Protein AF-A0A0G0WB38-F1 (afdb_monomer)

Secondary structure (DSSP, 8-state):
-----TT--TTT-SSEEEEES-HHHHHHHHHHHHHHS---GGGEEEEEEEETTS-HHHHHHHHHHHHT--GGGBPPPEEEPPPSS-PPTT---EEEEEE--HHHHHHHHHHHHHHHHHH-----

Mean predicted aligned error: 5.68 Å

Organism: NCBI:txid1618482

Structure (mmCIF, N/CA/C/O backbone):
data_AF-A0A0G0WB38-F1
#
_entry.id   AF-A0A0G0WB38-F1
#
loop_
_atom_site.group_PDB
_atom_site.id
_atom_site.type_symbol
_atom_site.label_atom_id
_atom_site.label_alt_id
_atom_site.label_comp_id
_atom_site.label_asym_id
_atom_site.label_entity_id
_atom_site.label_seq_id
_atom_site.pdbx_PDB_ins_code
_atom_site.Cartn_x
_atom_site.Cartn_y
_atom_site.Cartn_z
_atom_site.occupancy
_atom_site.B_iso_or_equiv
_atom_site.auth_seq_id
_atom_site.auth_comp_id
_atom_site.auth_asym_id
_atom_site.auth_atom_id
_atom_site.pdbx_PDB_model_num
ATOM 1 N N . MET A 1 1 ? 8.143 1.555 18.248 1.00 43.25 1 MET A N 1
ATOM 2 C CA . MET A 1 1 ? 8.705 2.582 17.343 1.00 43.25 1 MET A CA 1
ATOM 3 C C . MET A 1 1 ? 7.646 2.877 16.286 1.00 43.25 1 MET A C 1
ATOM 5 O O . MET A 1 1 ? 7.407 2.024 15.442 1.00 43.25 1 MET A O 1
ATOM 9 N N . LEU A 1 2 ? 6.906 3.982 16.414 1.00 55.12 2 LEU A N 1
ATOM 10 C CA . LEU A 1 2 ? 5.798 4.324 15.511 1.00 55.12 2 LEU A CA 1
ATOM 11 C C . LEU A 1 2 ? 6.328 5.168 14.349 1.00 55.12 2 LEU A C 1
ATOM 13 O O . LEU A 1 2 ? 6.765 6.295 14.557 1.00 55.12 2 LEU A O 1
ATOM 17 N N . TYR A 1 3 ? 6.273 4.636 13.129 1.00 51.44 3 TYR A N 1
ATOM 18 C CA . TYR A 1 3 ? 6.364 5.456 11.924 1.00 51.44 3 TYR A CA 1
ATOM 19 C C . TYR A 1 3 ? 4.972 6.052 11.687 1.00 51.44 3 TYR A C 1
ATOM 21 O O . TYR A 1 3 ? 4.091 5.391 11.132 1.00 51.44 3 TYR A O 1
ATOM 29 N N . GLY A 1 4 ? 4.741 7.261 12.210 1.00 58.97 4 GLY A N 1
ATOM 30 C CA . GLY A 1 4 ? 3.518 8.023 11.964 1.00 58.97 4 GLY A CA 1
ATOM 31 C C .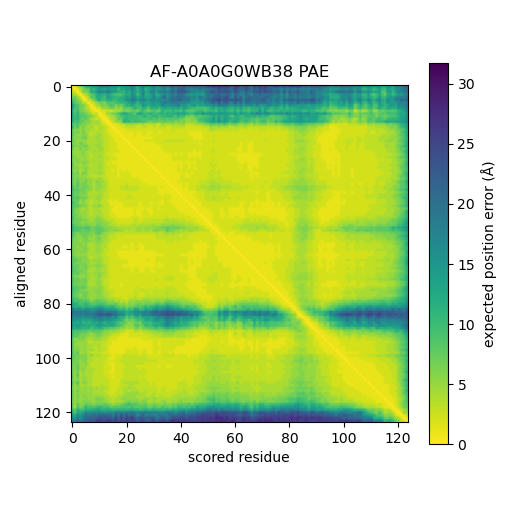 GLY A 1 4 ? 3.339 8.173 10.458 1.00 58.97 4 GLY A C 1
ATOM 32 O O . GLY A 1 4 ? 4.152 8.810 9.798 1.00 58.97 4 GLY A O 1
ATOM 33 N N . CYS A 1 5 ? 2.339 7.498 9.896 1.00 56.31 5 CYS A N 1
ATOM 34 C CA . CYS A 1 5 ? 2.125 7.409 8.456 1.00 56.31 5 CYS A CA 1
ATOM 35 C C . CYS A 1 5 ? 1.654 8.768 7.903 1.00 56.31 5 CYS A C 1
ATOM 37 O O . CYS A 1 5 ? 0.472 8.950 7.618 1.00 56.31 5 CYS A O 1
ATOM 39 N N . GLU A 1 6 ? 2.572 9.727 7.736 1.00 56.31 6 GLU A N 1
ATOM 40 C CA . GLU A 1 6 ? 2.324 11.107 7.273 1.00 56.31 6 GLU A CA 1
ATOM 41 C C . GLU A 1 6 ? 1.759 11.221 5.836 1.00 56.31 6 GLU A C 1
ATOM 43 O O . GLU A 1 6 ? 1.717 12.309 5.269 1.00 56.31 6 GLU A O 1
ATOM 48 N N . GLY A 1 7 ? 1.300 10.123 5.229 1.00 60.44 7 GLY A N 1
ATOM 49 C CA . GLY A 1 7 ? 0.788 10.083 3.858 1.00 60.44 7 GLY A CA 1
ATOM 50 C C . GLY A 1 7 ? -0.729 10.241 3.709 1.00 60.44 7 GLY A C 1
ATOM 51 O O . GLY A 1 7 ? -1.188 10.602 2.629 1.00 60.44 7 GLY A O 1
ATOM 52 N N . SER A 1 8 ? -1.522 9.984 4.754 1.00 65.75 8 SER A N 1
ATOM 53 C CA . SER A 1 8 ? -2.994 9.978 4.664 1.00 65.75 8 SER A CA 1
ATOM 54 C C . SER A 1 8 ? -3.630 10.592 5.905 1.00 65.75 8 SER A C 1
ATOM 56 O O . SER A 1 8 ? -3.912 9.906 6.889 1.00 65.75 8 SER A O 1
ATOM 58 N N . LYS A 1 9 ? -3.835 11.911 5.856 1.00 70.69 9 LYS A N 1
ATOM 59 C CA . LYS A 1 9 ? -4.439 12.691 6.940 1.00 70.69 9 LYS A CA 1
ATOM 60 C C . LYS A 1 9 ? -5.941 12.837 6.696 1.00 70.69 9 LYS A C 1
ATOM 62 O O . LYS A 1 9 ? -6.351 13.339 5.650 1.00 70.69 9 LYS A O 1
ATOM 67 N N . TYR A 1 10 ? -6.755 12.392 7.646 1.00 71.00 10 TYR A N 1
ATOM 68 C CA . TYR A 1 10 ? -8.185 12.704 7.684 1.00 71.00 10 TYR A CA 1
ATOM 69 C C . TYR A 1 10 ? -8.371 14.159 8.164 1.00 71.00 10 TYR A C 1
ATOM 71 O O . TYR A 1 10 ? -7.588 14.597 9.010 1.00 71.00 10 TYR A O 1
ATOM 79 N N . PRO A 1 11 ? -9.355 14.933 7.665 1.00 75.75 11 PRO A N 1
ATOM 80 C CA . PRO A 1 11 ? -10.346 14.606 6.630 1.00 75.75 11 PRO A CA 1
ATOM 81 C C . PRO A 1 11 ? -9.873 14.862 5.191 1.00 75.75 11 PRO A C 1
ATOM 83 O O . PRO A 1 11 ? -10.639 14.672 4.254 1.00 75.75 11 PRO A O 1
ATOM 86 N N . ALA A 1 12 ? -8.622 15.288 4.984 1.00 78.94 12 ALA A N 1
ATOM 87 C CA . ALA A 1 12 ? -8.093 15.602 3.651 1.00 78.94 12 ALA A CA 1
ATOM 88 C C . ALA A 1 12 ? -8.021 14.383 2.703 1.00 78.94 12 ALA A C 1
ATOM 90 O O . ALA A 1 12 ? -7.842 14.543 1.498 1.00 78.94 12 ALA A O 1
ATOM 91 N N . THR A 1 13 ? -8.149 13.167 3.237 1.00 79.62 13 THR A N 1
ATOM 92 C CA . THR A 1 13 ? -8.158 11.898 2.501 1.00 79.62 13 THR A CA 1
ATOM 93 C C . THR A 1 13 ? -9.254 10.983 3.052 1.00 79.62 13 THR A C 1
ATOM 95 O O . THR A 1 13 ? -9.598 11.080 4.227 1.00 79.62 13 THR A O 1
ATOM 98 N N . SER A 1 14 ? -9.796 10.102 2.206 1.00 79.81 14 SER A N 1
ATOM 99 C CA . SER A 1 14 ? -10.867 9.144 2.532 1.00 79.81 14 SER A CA 1
ATOM 100 C C . SER A 1 14 ? -10.366 7.692 2.607 1.00 79.81 14 SER A C 1
ATOM 102 O O . SER A 1 14 ? -11.032 6.757 2.160 1.00 79.81 14 SER A O 1
ATOM 104 N N . GLY A 1 15 ? -9.166 7.486 3.144 1.00 87.25 15 GLY A N 1
ATOM 105 C CA . GLY A 1 15 ? -8.531 6.176 3.204 1.00 87.25 15 GLY A CA 1
ATOM 106 C C . GLY A 1 15 ? -7.088 6.244 3.681 1.00 87.25 15 GLY A C 1
ATOM 107 O O . GLY A 1 15 ? -6.559 7.311 3.986 1.00 87.25 15 GLY A O 1
ATOM 108 N N . ILE A 1 16 ? -6.439 5.087 3.726 1.00 90.62 16 ILE A N 1
ATOM 109 C CA . ILE A 1 16 ? -5.048 4.960 4.169 1.00 90.62 16 ILE A CA 1
ATOM 110 C C . ILE A 1 16 ? -4.098 4.861 2.981 1.00 90.62 16 ILE A C 1
ATOM 112 O O . ILE A 1 16 ? -4.442 4.293 1.945 1.00 90.62 16 ILE A O 1
ATOM 116 N N . SER A 1 17 ? -2.896 5.410 3.141 1.00 90.81 17 SER A N 1
ATOM 117 C CA . SER A 1 17 ? -1.822 5.350 2.155 1.00 90.81 17 SER A CA 1
ATOM 118 C C . SER A 1 17 ? -0.488 5.086 2.843 1.00 90.81 17 SER A C 1
ATOM 120 O O . SER A 1 17 ? -0.092 5.819 3.750 1.00 90.81 17 SER A O 1
ATOM 122 N N . PHE A 1 18 ? 0.228 4.067 2.378 1.00 91.56 18 PHE A N 1
ATOM 123 C CA . PHE A 1 18 ? 1.546 3.706 2.885 1.00 91.56 18 PHE A CA 1
ATOM 124 C C . PHE A 1 18 ? 2.510 3.455 1.728 1.00 91.56 18 PHE A C 1
ATOM 126 O O . PHE A 1 18 ? 2.240 2.624 0.864 1.00 91.56 18 PHE A O 1
ATOM 133 N N . ALA A 1 19 ? 3.627 4.185 1.710 1.00 93.00 19 ALA A N 1
ATOM 134 C CA . ALA A 1 19 ? 4.620 4.128 0.644 1.00 93.00 19 ALA A CA 1
ATOM 135 C C . ALA A 1 19 ? 5.985 3.693 1.176 1.00 93.00 19 ALA A C 1
ATOM 137 O O . ALA A 1 19 ? 6.508 4.271 2.130 1.00 93.00 19 ALA A O 1
ATOM 138 N N . ASN A 1 20 ? 6.587 2.693 0.537 1.00 93.25 20 ASN A N 1
ATOM 139 C CA . ASN A 1 20 ? 7.933 2.240 0.853 1.00 93.25 20 ASN A CA 1
ATOM 140 C C . ASN A 1 20 ? 8.573 1.477 -0.314 1.00 93.25 20 ASN A C 1
ATOM 142 O O . ASN A 1 20 ? 7.906 1.003 -1.228 1.00 93.25 20 ASN A O 1
ATOM 146 N N . SER A 1 21 ? 9.897 1.383 -0.279 1.00 93.31 21 SER A N 1
ATOM 147 C CA . SER A 1 21 ? 10.693 0.614 -1.243 1.00 93.31 21 SER A CA 1
ATOM 148 C C . SER A 1 21 ? 11.103 -0.759 -0.717 1.00 93.31 21 SER A C 1
ATOM 150 O O . SER A 1 21 ? 11.570 -1.579 -1.499 1.00 93.31 21 SER A O 1
ATOM 152 N N . ASP A 1 22 ? 10.968 -0.998 0.588 1.00 93.06 22 ASP A N 1
ATOM 153 C CA . ASP A 1 22 ? 11.237 -2.285 1.216 1.00 93.06 22 ASP A CA 1
ATOM 154 C C . ASP A 1 22 ? 10.008 -3.207 1.085 1.00 93.06 22 ASP A C 1
ATOM 156 O O . ASP A 1 22 ? 8.956 -2.904 1.666 1.00 93.06 22 ASP A O 1
ATOM 160 N N . PRO A 1 23 ? 10.114 -4.331 0.347 1.00 95.06 23 PRO A N 1
ATOM 161 C CA . PRO A 1 23 ? 9.022 -5.285 0.193 1.00 95.06 23 PRO A CA 1
ATOM 162 C C . PRO A 1 23 ? 8.527 -5.864 1.518 1.00 95.06 23 PRO A C 1
ATOM 164 O O . PRO A 1 23 ? 7.319 -6.008 1.703 1.00 95.06 23 PRO A O 1
ATOM 167 N N . TYR A 1 24 ? 9.427 -6.140 2.467 1.00 94.81 24 TYR A N 1
ATOM 168 C CA . TYR A 1 24 ? 9.055 -6.726 3.754 1.00 94.81 24 TYR A CA 1
ATOM 169 C C . TYR A 1 24 ? 8.185 -5.774 4.563 1.00 94.81 24 TYR A C 1
ATOM 171 O O . TYR A 1 24 ? 7.216 -6.201 5.194 1.00 94.81 24 TYR A O 1
ATOM 179 N N . LEU A 1 25 ? 8.485 -4.476 4.511 1.00 93.25 25 LEU A N 1
ATOM 180 C CA . LEU A 1 25 ? 7.722 -3.480 5.249 1.00 93.25 25 LEU A CA 1
ATOM 181 C C . LEU A 1 25 ? 6.316 -3.286 4.660 1.00 93.25 25 LEU A C 1
ATOM 183 O O . LEU A 1 25 ? 5.347 -3.198 5.412 1.00 93.25 25 LEU A O 1
ATOM 187 N N . ILE A 1 26 ? 6.184 -3.287 3.329 1.00 95.44 26 ILE A N 1
ATOM 188 C CA . ILE A 1 26 ? 4.874 -3.219 2.662 1.00 95.44 26 ILE A CA 1
ATOM 189 C C . ILE A 1 26 ? 4.045 -4.476 2.955 1.00 95.44 26 ILE A C 1
ATOM 191 O O . ILE A 1 26 ? 2.883 -4.364 3.347 1.00 95.44 26 ILE A O 1
ATOM 195 N N . VAL A 1 27 ? 4.634 -5.669 2.812 1.00 97.00 27 VAL A N 1
ATOM 196 C CA . VAL A 1 27 ? 3.953 -6.943 3.103 1.00 97.00 27 VAL A CA 1
ATOM 197 C C . VAL A 1 27 ? 3.500 -6.992 4.560 1.00 97.00 27 VAL A C 1
ATOM 199 O O . VAL A 1 27 ? 2.364 -7.382 4.838 1.00 97.00 27 VAL A O 1
ATOM 202 N N . THR A 1 28 ? 4.352 -6.548 5.489 1.00 95.94 28 THR A N 1
ATOM 203 C CA . THR A 1 28 ? 4.013 -6.469 6.917 1.00 95.94 28 THR A CA 1
ATOM 204 C C . THR A 1 28 ? 2.829 -5.534 7.141 1.00 95.94 28 THR A C 1
ATOM 206 O O . THR A 1 28 ? 1.880 -5.915 7.822 1.00 95.94 28 THR A O 1
ATOM 209 N N . PHE A 1 29 ? 2.837 -4.349 6.524 1.00 93.62 29 PHE A N 1
ATOM 210 C CA . PHE A 1 29 ? 1.741 -3.388 6.629 1.00 93.62 29 PHE A CA 1
ATOM 211 C C . PHE A 1 29 ? 0.401 -3.975 6.155 1.00 93.62 29 PHE A C 1
ATOM 213 O O . PHE A 1 29 ? -0.568 -3.965 6.914 1.00 93.62 29 PHE A O 1
ATOM 220 N N . ILE A 1 30 ? 0.344 -4.556 4.950 1.00 95.56 30 ILE A N 1
ATOM 221 C CA . ILE A 1 30 ? -0.898 -5.158 4.429 1.00 95.56 30 ILE A CA 1
ATOM 222 C C . ILE A 1 30 ? -1.337 -6.350 5.285 1.00 95.56 30 ILE A C 1
ATOM 224 O O . ILE A 1 30 ? -2.521 -6.496 5.584 1.00 95.56 30 ILE A O 1
ATOM 228 N N . SER A 1 31 ? -0.397 -7.193 5.713 1.00 96.44 31 SER A N 1
ATOM 229 C CA . SER A 1 31 ? -0.706 -8.361 6.545 1.00 96.44 31 SER A CA 1
ATOM 230 C C . SER A 1 31 ? -1.310 -7.960 7.888 1.00 96.44 31 SER A C 1
ATOM 232 O O . SER A 1 31 ? -2.238 -8.611 8.360 1.00 96.44 31 SER A O 1
ATOM 234 N N . LEU A 1 32 ? -0.811 -6.885 8.504 1.00 94.75 32 LEU A N 1
ATOM 235 C CA . LEU A 1 32 ? -1.385 -6.343 9.733 1.00 94.75 32 LEU A CA 1
ATOM 236 C C . LEU A 1 32 ? -2.774 -5.751 9.490 1.00 94.75 32 LEU A C 1
ATOM 238 O O . LEU A 1 32 ? -3.666 -5.991 10.296 1.00 94.75 32 LEU A O 1
ATOM 242 N N . LEU A 1 33 ? -2.995 -5.046 8.377 1.00 94.25 33 LEU A N 1
ATOM 243 C CA . LEU A 1 33 ? -4.330 -4.549 8.029 1.00 94.25 33 LEU A CA 1
ATOM 244 C C . LEU A 1 33 ? -5.341 -5.691 7.872 1.00 94.25 33 LEU A C 1
ATOM 246 O O . LEU A 1 33 ? -6.394 -5.643 8.500 1.00 94.25 33 LEU A O 1
ATOM 250 N N . ARG A 1 34 ? -4.997 -6.731 7.100 1.00 96.38 34 ARG A N 1
ATOM 251 C CA . ARG A 1 34 ? -5.844 -7.920 6.880 1.00 96.38 34 ARG A CA 1
ATOM 252 C C . ARG A 1 34 ? -6.141 -8.694 8.166 1.00 96.38 34 ARG A C 1
ATOM 254 O O . ARG A 1 34 ? -7.168 -9.348 8.261 1.00 96.38 34 ARG A O 1
ATOM 261 N N . LYS A 1 35 ? -5.233 -8.658 9.147 1.00 97.19 35 LYS A N 1
ATOM 262 C CA . LYS A 1 35 ? -5.428 -9.300 10.459 1.00 97.19 35 LYS A CA 1
ATOM 263 C C . LYS A 1 35 ? -6.271 -8.461 11.417 1.00 97.19 35 LYS A C 1
ATOM 265 O O . LYS A 1 35 ? -6.931 -9.026 12.281 1.00 97.19 35 LYS A O 1
ATOM 270 N N . SER A 1 36 ? -6.205 -7.138 11.299 1.00 95.38 36 SER A N 1
ATOM 271 C CA . SER A 1 36 ? -6.866 -6.211 12.223 1.00 95.38 36 SER A CA 1
ATOM 272 C C . SER A 1 36 ? -8.290 -5.849 11.807 1.00 95.38 36 SER A C 1
ATOM 274 O O . SER A 1 36 ? -9.070 -5.413 12.650 1.00 95.38 36 SER A O 1
ATOM 276 N N . PHE A 1 37 ? -8.630 -5.993 10.526 1.00 94.88 37 PHE A N 1
ATOM 277 C CA . PHE A 1 37 ? -9.909 -5.559 9.973 1.00 94.88 37 PHE A CA 1
ATOM 278 C C . PHE A 1 37 ? -10.436 -6.557 8.944 1.00 94.88 37 PHE A C 1
ATOM 280 O O . PHE A 1 37 ? -9.658 -7.192 8.236 1.00 94.88 37 PHE A O 1
ATOM 287 N N . ASP A 1 38 ? -11.761 -6.632 8.820 1.00 95.75 38 ASP A N 1
ATOM 288 C CA . ASP A 1 38 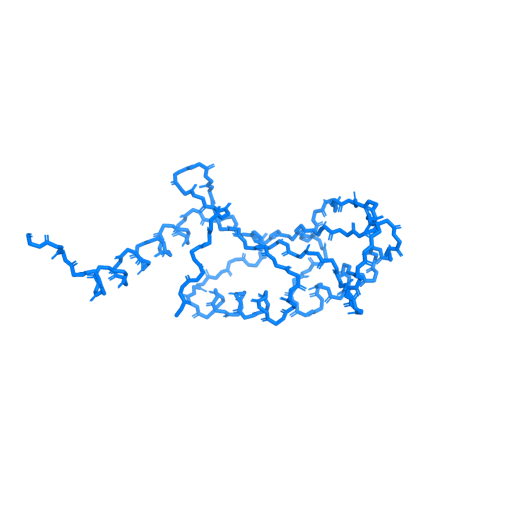? -12.407 -7.282 7.682 1.00 95.75 38 ASP A CA 1
ATOM 289 C C . ASP A 1 38 ? -12.335 -6.342 6.470 1.00 95.75 38 ASP A C 1
ATOM 291 O O . ASP A 1 38 ? -12.908 -5.245 6.478 1.00 95.75 38 ASP A O 1
ATOM 295 N N . LEU A 1 39 ? -11.539 -6.723 5.470 1.00 96.00 39 LEU A N 1
ATOM 296 C CA . LEU A 1 39 ? -11.209 -5.873 4.330 1.00 96.00 39 LEU A CA 1
ATOM 297 C C . LEU A 1 39 ? -11.866 -6.379 3.052 1.00 96.00 39 LEU A C 1
ATOM 299 O O . LEU A 1 39 ? -11.829 -7.560 2.720 1.00 96.00 39 LEU A O 1
ATOM 303 N N . ASP A 1 40 ? -12.365 -5.434 2.267 1.00 96.25 40 ASP A N 1
ATOM 304 C CA . ASP A 1 40 ? -12.751 -5.671 0.888 1.00 96.25 40 ASP A CA 1
ATOM 305 C C . ASP A 1 40 ? -11.513 -5.495 -0.001 1.00 96.25 40 ASP A C 1
ATOM 307 O O . ASP A 1 40 ? -11.089 -4.373 -0.289 1.00 96.25 40 ASP A O 1
ATOM 311 N N . GLU A 1 41 ? -10.934 -6.608 -0.457 1.00 95.38 41 GLU A N 1
ATOM 312 C CA . GLU A 1 41 ? -9.739 -6.623 -1.315 1.00 95.38 41 GLU A CA 1
ATOM 313 C C . GLU A 1 41 ? -9.918 -5.810 -2.615 1.00 95.38 41 GLU A C 1
ATOM 315 O O . GLU A 1 41 ? -8.942 -5.411 -3.257 1.00 95.38 41 GLU A O 1
ATOM 320 N N . SER A 1 42 ? -11.162 -5.515 -3.012 1.00 96.00 42 SER A N 1
ATOM 321 C CA . SER A 1 42 ? -11.451 -4.663 -4.163 1.00 96.00 42 SER A CA 1
ATOM 322 C C . SER A 1 42 ? -11.083 -3.188 -3.950 1.00 96.00 42 SER A C 1
ATOM 324 O O . SER A 1 42 ? -10.893 -2.464 -4.930 1.00 96.00 42 SER A O 1
ATOM 326 N N . LYS A 1 43 ? -10.929 -2.747 -2.698 1.00 96.06 43 LYS A N 1
ATOM 327 C CA . LYS A 1 43 ? -10.605 -1.359 -2.330 1.00 96.06 43 LYS A CA 1
ATOM 328 C C . LYS A 1 43 ? -9.111 -1.062 -2.270 1.00 96.06 43 LYS A C 1
ATOM 330 O O . LYS A 1 43 ? -8.730 0.087 -2.028 1.00 96.06 43 LYS A O 1
ATOM 335 N N . PHE A 1 44 ? -8.263 -2.068 -2.477 1.00 97.12 44 PHE A N 1
ATOM 336 C CA . PHE A 1 44 ? -6.833 -1.837 -2.619 1.00 97.12 44 PHE A CA 1
ATOM 337 C C . PHE A 1 44 ? -6.513 -1.184 -3.961 1.00 97.12 44 PHE A C 1
ATOM 339 O O . PHE A 1 44 ? -6.995 -1.612 -5.008 1.00 97.12 44 PHE A O 1
ATOM 346 N N . TYR A 1 45 ? -5.618 -0.202 -3.927 1.00 96.69 45 TYR A N 1
ATOM 347 C CA . TYR A 1 45 ? -4.980 0.369 -5.106 1.00 96.69 45 TYR A CA 1
ATOM 348 C C . TYR A 1 45 ? -3.480 0.433 -4.893 1.00 96.69 45 TYR A C 1
ATOM 350 O O . TYR A 1 45 ? -3.009 0.885 -3.848 1.00 96.69 45 TYR A O 1
ATOM 358 N N . ILE A 1 46 ? -2.730 0.013 -5.906 1.00 98.00 46 ILE A N 1
ATOM 359 C CA . ILE A 1 46 ? -1.272 0.012 -5.866 1.00 98.00 46 ILE A CA 1
ATOM 360 C C . ILE A 1 46 ? -0.744 1.029 -6.863 1.00 98.00 46 ILE A C 1
ATOM 362 O O . ILE A 1 46 ? -1.050 0.980 -8.055 1.00 98.00 46 ILE A O 1
ATOM 366 N N . HIS A 1 47 ? 0.072 1.954 -6.375 1.00 97.50 47 HIS A N 1
ATOM 367 C CA . HIS A 1 47 ? 0.827 2.878 -7.209 1.00 97.50 47 HIS A CA 1
ATOM 368 C C . HIS A 1 47 ? 2.311 2.556 -7.105 1.00 97.50 47 HIS A C 1
ATOM 370 O O . HIS A 1 47 ? 2.853 2.422 -6.009 1.00 97.50 47 HIS A O 1
ATOM 376 N N . LEU A 1 48 ? 2.964 2.431 -8.258 1.00 97.75 48 LEU A N 1
ATOM 377 C CA . LEU A 1 48 ? 4.390 2.151 -8.339 1.00 97.75 48 LEU A CA 1
ATOM 378 C C . LEU A 1 48 ? 5.135 3.378 -8.854 1.00 97.75 48 LEU A C 1
ATOM 380 O O . LEU A 1 48 ? 4.793 3.943 -9.896 1.00 97.75 48 LEU A O 1
ATOM 384 N N . GLN A 1 49 ? 6.192 3.760 -8.146 1.00 96.06 49 GLN A N 1
ATOM 385 C CA . GLN A 1 49 ? 7.203 4.678 -8.655 1.00 96.06 49 GLN A CA 1
ATOM 386 C C . GLN A 1 4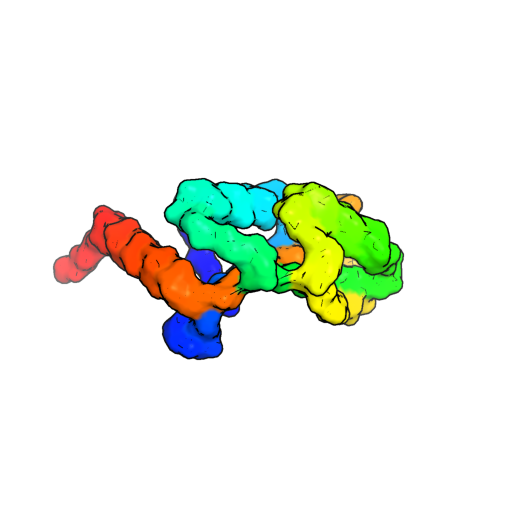9 ? 8.404 3.852 -9.114 1.00 96.06 49 GLN A C 1
ATOM 388 O O . GLN A 1 49 ? 9.059 3.201 -8.299 1.00 96.06 49 GLN A O 1
ATOM 393 N N . VAL A 1 50 ? 8.686 3.867 -10.414 1.00 94.94 50 VAL A N 1
ATOM 394 C CA . VAL A 1 50 ? 9.723 3.035 -11.042 1.00 94.94 50 VAL A CA 1
ATOM 395 C C . VAL A 1 50 ? 10.735 3.889 -11.790 1.00 94.94 50 VAL A C 1
ATOM 397 O O . VAL A 1 50 ? 10.468 5.041 -12.138 1.00 94.94 50 VAL A O 1
ATOM 400 N N . HIS A 1 51 ? 11.915 3.333 -12.039 1.00 92.00 51 HIS A N 1
ATOM 401 C CA . HIS A 1 51 ? 12.907 3.976 -12.888 1.00 92.00 51 HIS A CA 1
ATOM 402 C C . HIS A 1 51 ? 12.648 3.686 -14.367 1.00 92.00 51 HIS A C 1
ATOM 404 O O . HIS A 1 51 ? 12.138 2.626 -14.710 1.00 92.00 51 HIS A O 1
ATOM 410 N N . SER A 1 52 ? 13.044 4.604 -15.250 1.00 91.06 52 SER A N 1
ATOM 411 C CA . SER A 1 52 ? 12.920 4.437 -16.707 1.00 91.06 52 SER A CA 1
ATOM 412 C C . SER A 1 52 ? 13.722 3.259 -17.266 1.00 91.06 52 SER A C 1
ATOM 414 O O . SER A 1 52 ? 13.459 2.824 -18.377 1.00 91.06 52 SER A O 1
ATOM 416 N N . THR A 1 53 ? 14.704 2.762 -16.513 1.00 89.62 53 THR A N 1
ATOM 417 C CA . THR A 1 53 ? 15.533 1.601 -16.864 1.00 89.62 53 THR A CA 1
ATOM 418 C C . THR A 1 53 ? 14.944 0.272 -16.394 1.00 89.62 53 THR A C 1
ATOM 420 O O . THR A 1 53 ? 15.540 -0.766 -16.653 1.00 89.62 53 THR A O 1
ATOM 423 N N . HIS A 1 54 ? 13.843 0.285 -15.640 1.00 89.94 54 HIS A N 1
ATOM 424 C CA . HIS A 1 54 ? 13.213 -0.935 -15.147 1.00 89.94 54 HIS A CA 1
ATOM 425 C C . HIS A 1 54 ? 12.211 -1.494 -16.155 1.00 89.94 54 HIS A C 1
ATOM 427 O O . HIS A 1 54 ? 11.502 -0.734 -16.816 1.00 89.94 54 HIS A O 1
ATOM 433 N N . ASP A 1 55 ? 12.074 -2.819 -16.175 1.00 93.00 55 ASP A N 1
ATOM 434 C CA . ASP A 1 55 ? 10.901 -3.456 -16.756 1.00 93.00 55 ASP A CA 1
ATOM 435 C C . ASP A 1 55 ? 9.709 -3.266 -15.805 1.00 93.00 55 ASP A C 1
ATOM 437 O O . ASP A 1 55 ? 9.642 -3.817 -14.703 1.00 93.00 55 ASP A O 1
ATOM 441 N N . TYR A 1 56 ? 8.761 -2.425 -16.219 1.00 93.69 56 TYR A N 1
ATOM 442 C CA . TYR A 1 56 ? 7.557 -2.168 -15.435 1.00 93.69 56 TYR A CA 1
ATOM 443 C C . TYR A 1 56 ? 6.691 -3.423 -15.265 1.00 93.69 56 TY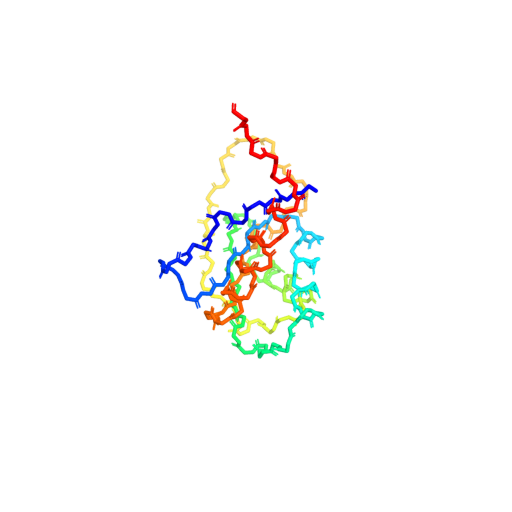R A C 1
ATOM 445 O O . TYR A 1 56 ? 6.081 -3.580 -14.207 1.00 93.69 56 TYR A O 1
ATOM 453 N N . LEU A 1 57 ? 6.624 -4.304 -16.268 1.00 95.31 57 LEU A N 1
ATOM 454 C CA . LEU A 1 57 ? 5.812 -5.519 -16.197 1.00 95.31 57 LEU A CA 1
ATOM 455 C C . LEU A 1 57 ? 6.394 -6.490 -15.170 1.00 95.31 57 LEU A C 1
ATOM 457 O O . LEU A 1 57 ? 5.644 -7.035 -14.361 1.00 95.31 57 LEU A O 1
ATOM 461 N N . GLU A 1 58 ? 7.719 -6.635 -15.142 1.00 96.06 58 GLU A N 1
ATOM 462 C CA . GLU A 1 58 ? 8.413 -7.442 -14.134 1.00 96.06 58 GLU A CA 1
ATOM 463 C C . GLU A 1 58 ? 8.150 -6.910 -12.719 1.00 96.06 58 GLU A C 1
ATOM 465 O O . GLU A 1 58 ? 7.725 -7.657 -11.838 1.00 96.06 58 GLU A O 1
ATOM 470 N N . ILE A 1 59 ? 8.321 -5.601 -12.508 1.00 96.56 59 ILE A N 1
ATOM 471 C CA . ILE A 1 59 ? 8.096 -4.980 -11.196 1.00 96.56 59 ILE A CA 1
ATOM 472 C C . ILE A 1 59 ? 6.632 -5.095 -10.768 1.00 96.56 59 ILE A C 1
ATOM 474 O O . ILE A 1 59 ? 6.343 -5.387 -9.606 1.00 96.56 59 ILE A O 1
ATOM 478 N N . ARG A 1 60 ? 5.691 -4.853 -11.684 1.00 97.81 60 ARG A N 1
ATOM 479 C CA . ARG A 1 60 ? 4.258 -4.973 -11.401 1.00 97.81 60 ARG A CA 1
ATOM 480 C C . ARG A 1 60 ? 3.912 -6.391 -10.967 1.00 97.81 60 ARG A C 1
ATOM 482 O O . ARG A 1 60 ? 3.226 -6.548 -9.959 1.00 97.81 60 ARG A O 1
ATOM 489 N N . LYS A 1 61 ? 4.412 -7.395 -11.689 1.00 98.12 61 LYS A N 1
ATOM 490 C CA . LYS A 1 61 ? 4.211 -8.803 -11.355 1.00 98.12 61 LYS A CA 1
ATOM 491 C 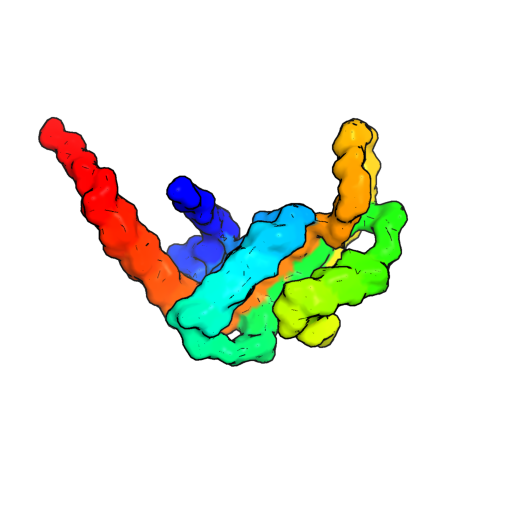C . LYS A 1 61 ? 4.821 -9.145 -9.996 1.00 98.12 61 LYS A C 1
ATOM 493 O O . LYS A 1 61 ? 4.123 -9.690 -9.151 1.00 98.12 61 LYS A O 1
ATOM 498 N N . PHE A 1 62 ? 6.062 -8.722 -9.743 1.00 97.94 62 PHE A N 1
ATOM 499 C CA . PHE A 1 62 ? 6.724 -8.901 -8.449 1.00 97.94 62 PHE A CA 1
ATOM 500 C C . PHE A 1 62 ? 5.860 -8.394 -7.287 1.00 97.94 62 PHE A C 1
ATOM 502 O O . PHE A 1 62 ? 5.599 -9.136 -6.342 1.00 97.9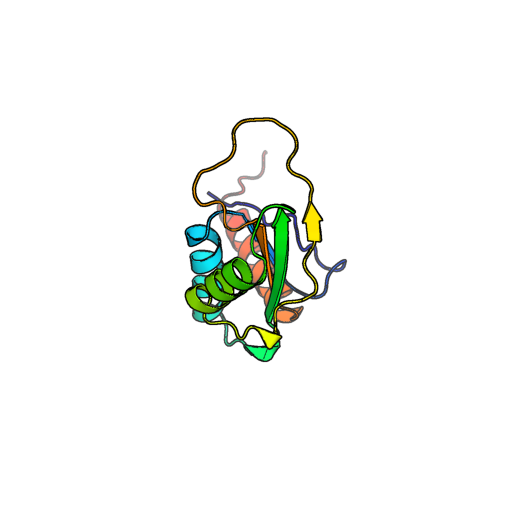4 62 PHE A O 1
ATOM 509 N N . TRP A 1 63 ? 5.376 -7.149 -7.362 1.00 98.19 63 TRP A N 1
ATOM 510 C CA . TRP A 1 63 ? 4.531 -6.586 -6.307 1.00 98.19 63 TRP A CA 1
ATOM 511 C C . TRP A 1 63 ? 3.159 -7.262 -6.234 1.00 98.19 63 TRP A C 1
ATOM 513 O O . TRP A 1 63 ? 2.654 -7.475 -5.137 1.00 98.19 63 TRP A O 1
ATOM 523 N N . SER A 1 64 ? 2.550 -7.614 -7.366 1.00 98.38 64 SER A N 1
ATOM 524 C CA . SER A 1 64 ? 1.277 -8.347 -7.393 1.00 98.38 64 SER A CA 1
ATOM 525 C C . SER A 1 64 ? 1.389 -9.669 -6.631 1.00 98.38 64 SER A C 1
ATOM 527 O O . SER A 1 64 ? 0.565 -9.951 -5.756 1.00 98.38 64 SER A O 1
ATOM 529 N N . ASP A 1 65 ? 2.446 -10.431 -6.916 1.00 98.38 65 ASP A N 1
ATOM 530 C CA . ASP A 1 65 ? 2.681 -11.756 -6.351 1.00 98.38 65 ASP A CA 1
ATOM 531 C C . ASP A 1 65 ? 2.906 -11.684 -4.834 1.00 98.38 65 ASP A C 1
ATOM 533 O O . ASP A 1 65 ? 2.217 -12.363 -4.072 1.00 98.38 65 ASP A O 1
ATOM 537 N N . ILE A 1 66 ? 3.812 -10.819 -4.362 1.00 98.12 66 ILE A N 1
ATOM 538 C CA . ILE A 1 66 ? 4.139 -10.770 -2.926 1.00 98.12 66 ILE A CA 1
ATOM 539 C C . ILE A 1 66 ? 3.038 -10.135 -2.072 1.00 98.12 66 ILE A C 1
ATOM 541 O O . ILE A 1 66 ? 2.931 -10.437 -0.884 1.00 98.12 66 ILE A O 1
ATOM 545 N N . LEU A 1 67 ? 2.233 -9.232 -2.645 1.00 97.88 67 LEU A N 1
ATOM 546 C CA . LEU A 1 67 ? 1.131 -8.592 -1.924 1.00 97.88 67 LEU A CA 1
ATOM 547 C C . LEU A 1 67 ? -0.152 -9.428 -1.982 1.00 97.88 67 LEU A C 1
ATOM 549 O O . LEU A 1 67 ? -1.082 -9.162 -1.212 1.00 97.88 67 LEU A O 1
ATOM 553 N N . ASN A 1 68 ? -0.199 -10.434 -2.864 1.00 97.56 68 ASN A N 1
ATOM 554 C CA . ASN A 1 68 ? -1.406 -11.169 -3.222 1.00 97.56 68 ASN A CA 1
ATOM 555 C C . ASN A 1 68 ? -2.547 -10.202 -3.592 1.00 97.56 68 ASN A C 1
ATOM 557 O O . ASN A 1 68 ? -3.639 -10.252 -3.029 1.00 97.56 68 ASN A O 1
ATOM 561 N N . ILE A 1 69 ? -2.251 -9.244 -4.476 1.00 97.56 69 ILE A N 1
ATOM 562 C CA . ILE A 1 69 ? -3.201 -8.238 -4.964 1.00 97.56 69 ILE A CA 1
ATOM 563 C C . ILE A 1 69 ? -3.205 -8.305 -6.480 1.00 97.56 69 ILE A C 1
ATOM 565 O O . ILE A 1 69 ? -2.166 -8.152 -7.108 1.00 97.56 69 ILE A O 1
ATOM 569 N N . SER A 1 70 ? -4.389 -8.479 -7.069 1.00 97.50 70 SER A N 1
ATOM 570 C CA . SER A 1 70 ? -4.533 -8.556 -8.522 1.00 97.50 70 SER A CA 1
ATOM 571 C C . SER A 1 70 ? -3.889 -7.358 -9.218 1.00 97.50 70 SER A C 1
ATOM 573 O O . SER A 1 70 ? -4.173 -6.207 -8.881 1.00 97.50 70 SER A O 1
ATOM 575 N N . GLU A 1 71 ? -3.135 -7.626 -10.286 1.00 97.12 71 GLU A N 1
ATOM 576 C CA . GLU A 1 71 ? -2.576 -6.604 -11.172 1.00 97.12 71 G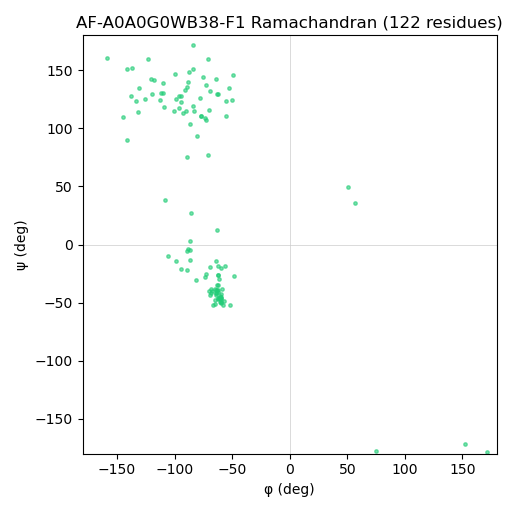LU A CA 1
ATOM 577 C C . GLU A 1 71 ? -3.608 -5.557 -11.630 1.00 97.12 71 GLU A C 1
ATOM 579 O O . GLU A 1 71 ? -3.245 -4.406 -11.867 1.00 97.12 71 GLU A O 1
ATOM 584 N N . LYS A 1 72 ? -4.903 -5.898 -11.702 1.00 97.44 72 LYS A N 1
ATOM 585 C CA . LYS A 1 72 ? -5.997 -4.962 -12.038 1.00 97.44 72 LYS A CA 1
ATOM 586 C C . LYS A 1 72 ? -6.127 -3.782 -11.062 1.00 97.44 72 LYS A C 1
ATOM 588 O O . LYS A 1 72 ? -6.717 -2.770 -11.421 1.00 97.44 72 LYS A O 1
ATOM 593 N N . ARG A 1 73 ? -5.589 -3.906 -9.845 1.00 97.69 73 ARG A N 1
ATOM 594 C CA . ARG A 1 73 ? -5.558 -2.853 -8.815 1.00 97.69 73 ARG A CA 1
ATOM 595 C C . ARG A 1 73 ? -4.351 -1.921 -8.931 1.00 97.69 73 ARG A C 1
ATOM 597 O O . ARG A 1 73 ? -4.258 -0.944 -8.190 1.00 97.69 73 ARG A O 1
ATOM 604 N N . PHE A 1 74 ? -3.429 -2.199 -9.849 1.00 98.06 74 PHE A N 1
ATOM 605 C CA . PHE A 1 74 ? -2.267 -1.356 -10.091 1.00 98.06 74 PHE A CA 1
ATOM 606 C C . PHE A 1 74 ? -2.649 -0.220 -11.034 1.00 98.06 74 PHE A C 1
ATOM 608 O O . PHE A 1 74 ? -3.047 -0.454 -12.176 1.00 98.06 74 PHE A O 1
ATOM 615 N N . ILE A 1 75 ? -2.518 1.014 -10.555 1.00 96.94 75 ILE A N 1
ATOM 616 C CA . ILE A 1 75 ? -2.775 2.213 -11.353 1.00 96.94 75 ILE A CA 1
ATOM 617 C C . ILE A 1 75 ? -1.539 2.594 -12.177 1.00 96.94 75 ILE A C 1
ATOM 619 O O . ILE A 1 75 ? -0.452 2.035 -12.002 1.00 96.94 75 ILE A O 1
ATOM 623 N N . LYS A 1 76 ? -1.700 3.578 -13.073 1.00 96.69 76 LYS A N 1
ATOM 624 C CA . LYS A 1 76 ? -0.607 4.089 -13.910 1.00 96.69 76 LYS A CA 1
ATOM 625 C C . LYS A 1 76 ? 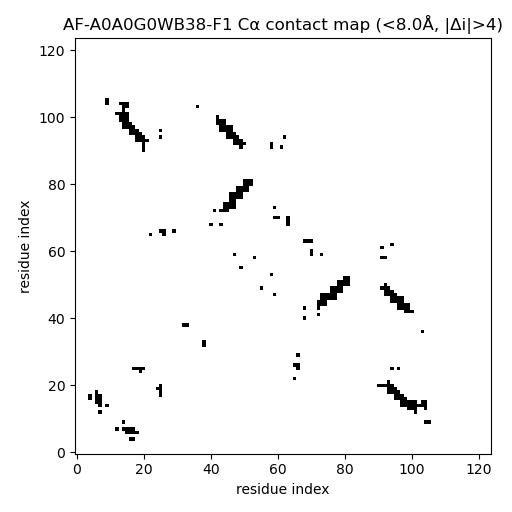0.622 4.428 -13.044 1.00 96.69 76 LYS A C 1
ATOM 627 O O . LYS A 1 76 ? 0.491 5.232 -12.115 1.00 96.69 76 LYS A O 1
ATOM 632 N N . PRO A 1 77 ? 1.804 3.855 -13.335 1.00 97.06 77 PRO A N 1
ATOM 633 C CA . PRO A 1 77 ? 3.000 4.111 -12.549 1.00 97.06 77 PRO A CA 1
ATOM 634 C C . PRO A 1 77 ? 3.521 5.529 -12.784 1.00 97.06 77 PRO A C 1
ATOM 636 O O . PRO A 1 77 ? 3.259 6.160 -13.813 1.00 97.06 77 PRO A O 1
ATOM 639 N N . THR A 1 78 ? 4.329 6.014 -11.848 1.00 97.00 78 THR A N 1
ATOM 640 C CA . THR A 1 78 ? 5.177 7.185 -12.076 1.00 97.00 78 THR A CA 1
ATOM 641 C C . THR A 1 78 ? 6.571 6.720 -12.464 1.00 97.00 78 THR A C 1
ATOM 643 O O . THR A 1 78 ? 7.268 6.099 -11.664 1.00 97.00 78 THR A O 1
ATOM 646 N N . THR A 1 79 ? 7.003 7.070 -13.670 1.00 94.81 79 THR A N 1
ATOM 647 C CA . THR A 1 79 ? 8.358 6.777 -14.141 1.00 94.81 79 THR A CA 1
ATOM 648 C C . THR A 1 79 ? 9.291 7.937 -13.814 1.00 94.81 79 THR A C 1
ATOM 650 O O . THR A 1 79 ? 8.969 9.098 -14.070 1.00 94.81 79 THR A O 1
ATOM 653 N N . ARG A 1 80 ? 10.461 7.635 -13.252 1.00 89.75 80 ARG A N 1
ATOM 654 C CA . ARG A 1 80 ? 11.527 8.603 -12.976 1.00 89.75 80 ARG A CA 1
ATOM 655 C C . ARG A 1 80 ? 12.800 8.215 -13.712 1.00 89.75 80 ARG A C 1
ATOM 657 O O . ARG A 1 80 ? 13.142 7.042 -13.792 1.00 89.75 80 ARG A O 1
ATOM 664 N N . ILE A 1 81 ? 13.531 9.202 -14.209 1.00 87.56 81 ILE A N 1
ATOM 665 C CA . ILE A 1 81 ? 14.875 8.969 -14.739 1.00 87.56 81 ILE A CA 1
ATOM 666 C C . ILE A 1 81 ? 15.823 8.853 -13.536 1.00 87.56 81 ILE A C 1
ATOM 668 O O . ILE A 1 81 ? 15.813 9.759 -12.692 1.00 87.56 81 ILE A O 1
ATOM 672 N N . PRO A 1 82 ? 16.618 7.772 -13.413 1.00 82.62 82 PRO A N 1
ATOM 673 C CA . PRO A 1 82 ? 17.625 7.672 -12.366 1.00 82.62 82 PRO A CA 1
ATOM 674 C C . PRO A 1 82 ? 18.569 8.874 -12.440 1.00 82.62 82 PRO A C 1
ATOM 676 O O . PRO A 1 82 ? 19.178 9.128 -13.477 1.00 82.62 82 PRO A O 1
ATOM 679 N N . ARG A 1 83 ? 18.700 9.624 -11.345 1.00 79.75 83 ARG A N 1
ATOM 680 C CA . ARG A 1 83 ? 19.774 10.615 -11.203 1.00 79.75 83 ARG A CA 1
ATOM 681 C C . ARG A 1 83 ? 20.987 9.903 -10.609 1.00 79.75 83 ARG A C 1
ATOM 683 O O . ARG A 1 83 ? 20.809 9.028 -9.762 1.00 79.75 83 ARG A O 1
ATOM 690 N N . GLY A 1 84 ? 22.184 10.233 -11.098 1.00 73.25 84 GLY A N 1
ATOM 691 C CA . GLY A 1 84 ? 23.427 9.556 -10.716 1.00 73.25 84 GLY A CA 1
ATOM 692 C C . GLY A 1 84 ? 23.601 9.433 -9.199 1.00 73.25 84 GLY A C 1
ATOM 693 O O . GLY A 1 84 ? 23.171 10.302 -8.441 1.00 73.25 84 GLY A O 1
ATOM 694 N N . GLY A 1 85 ? 24.207 8.333 -8.753 1.00 74.19 85 GLY A N 1
ATOM 695 C CA . GLY A 1 85 ? 24.418 8.045 -7.337 1.00 74.19 85 GLY A CA 1
ATOM 696 C C . GLY A 1 85 ? 24.490 6.548 -7.048 1.00 74.19 85 GLY A C 1
ATOM 697 O O . GLY A 1 85 ? 24.533 5.717 -7.953 1.00 74.19 85 GLY A O 1
ATOM 698 N N . LYS A 1 86 ? 24.501 6.188 -5.761 1.00 71.56 86 LYS A N 1
ATOM 699 C CA . LYS A 1 86 ? 24.433 4.783 -5.343 1.00 71.56 86 LYS A CA 1
ATOM 700 C C . LYS A 1 86 ? 23.038 4.232 -5.631 1.00 71.56 86 LYS A C 1
ATOM 702 O O . LYS A 1 86 ? 22.059 4.652 -5.017 1.00 71.56 86 LYS A O 1
ATOM 707 N N . HIS A 1 87 ? 22.961 3.258 -6.527 1.00 72.31 87 HIS A N 1
ATOM 708 C CA . HIS A 1 87 ? 21.738 2.507 -6.780 1.00 72.31 87 HIS A CA 1
ATOM 709 C C . HIS A 1 87 ? 21.670 1.296 -5.846 1.00 72.31 87 HIS A C 1
ATOM 711 O O . HIS A 1 87 ? 22.659 0.584 -5.660 1.00 72.31 87 HIS A O 1
ATOM 717 N N . ARG A 1 88 ? 20.500 1.055 -5.243 1.00 75.81 88 ARG A N 1
ATOM 718 C CA . ARG A 1 88 ? 20.260 -0.192 -4.507 1.00 75.81 88 ARG A CA 1
ATOM 719 C C . ARG A 1 88 ? 20.193 -1.342 -5.514 1.00 75.81 88 ARG A C 1
ATOM 721 O O . ARG A 1 88 ? 19.492 -1.230 -6.518 1.00 75.81 88 ARG A O 1
ATOM 728 N N . LYS A 1 89 ? 20.906 -2.439 -5.246 1.00 75.38 89 LYS A N 1
ATOM 729 C CA . LYS A 1 89 ? 20.756 -3.684 -6.017 1.00 75.38 89 LYS A CA 1
ATOM 730 C C . LYS A 1 89 ? 19.337 -4.229 -5.819 1.00 75.38 89 LYS A C 1
ATOM 732 O O . LYS A 1 89 ? 18.811 -4.131 -4.714 1.00 75.38 89 LYS A O 1
ATOM 737 N N . ASN A 1 90 ? 18.744 -4.792 -6.873 1.00 81.75 90 ASN A N 1
ATOM 738 C CA . ASN A 1 90 ? 17.397 -5.386 -6.863 1.00 81.75 90 ASN A CA 1
ATOM 739 C C . ASN A 1 90 ? 16.289 -4.419 -6.403 1.00 81.75 90 ASN A C 1
ATOM 741 O O . ASN A 1 90 ? 15.353 -4.802 -5.704 1.00 81.75 90 ASN A O 1
ATOM 745 N N . TYR A 1 91 ? 16.412 -3.139 -6.756 1.00 88.06 91 TYR A N 1
ATOM 746 C CA . TYR A 1 91 ? 15.410 -2.136 -6.417 1.00 88.06 91 TYR A CA 1
ATOM 747 C C . TYR A 1 91 ? 14.143 -2.316 -7.262 1.00 88.06 91 TYR A C 1
ATOM 749 O O . TYR A 1 91 ? 14.115 -1.940 -8.428 1.00 88.06 91 TYR A O 1
ATOM 757 N N . MET A 1 92 ? 13.066 -2.801 -6.648 1.00 94.00 92 MET A N 1
ATOM 758 C CA . MET A 1 92 ? 11.776 -3.021 -7.319 1.00 94.00 92 MET A CA 1
ATOM 759 C C . MET A 1 92 ? 10.888 -1.766 -7.352 1.00 94.00 92 MET A C 1
ATOM 761 O O . MET A 1 92 ? 9.665 -1.853 -7.386 1.00 94.00 92 MET A O 1
ATOM 765 N N . GLY A 1 93 ? 11.476 -0.568 -7.330 1.00 93.56 93 GLY A N 1
ATOM 766 C CA . GLY A 1 93 ? 10.709 0.675 -7.229 1.00 93.56 93 GLY A CA 1
ATOM 767 C C . GLY A 1 93 ? 10.156 0.936 -5.822 1.00 93.56 93 GLY A C 1
ATOM 768 O O . GLY A 1 93 ? 10.412 0.201 -4.869 1.00 93.56 93 GLY A O 1
ATOM 769 N N . THR A 1 94 ? 9.415 2.032 -5.682 1.00 95.38 94 THR A N 1
ATOM 770 C CA . THR A 1 94 ? 8.659 2.347 -4.462 1.00 95.38 94 THR A CA 1
ATOM 771 C C . THR A 1 94 ? 7.209 1.943 -4.674 1.00 95.38 94 THR A C 1
ATOM 773 O O . THR A 1 94 ? 6.574 2.401 -5.626 1.00 95.38 94 THR A O 1
ATOM 776 N N . CYS A 1 95 ? 6.685 1.116 -3.777 1.00 96.88 95 CYS A N 1
ATOM 777 C CA . CYS A 1 95 ? 5.292 0.712 -3.759 1.00 96.88 95 CYS A CA 1
ATOM 778 C C . CYS A 1 95 ? 4.511 1.592 -2.791 1.00 96.88 95 CYS A C 1
ATOM 780 O O . CYS A 1 95 ? 4.881 1.732 -1.627 1.00 96.88 95 CYS A O 1
ATOM 782 N N . THR A 1 96 ? 3.420 2.171 -3.279 1.00 96.06 96 THR A N 1
ATOM 783 C CA . THR A 1 96 ? 2.413 2.837 -2.460 1.00 96.06 96 THR A CA 1
ATOM 784 C C . THR A 1 96 ? 1.154 1.993 -2.460 1.00 96.06 96 THR A C 1
ATOM 786 O O . THR A 1 96 ? 0.542 1.785 -3.508 1.00 96.06 96 THR A O 1
ATOM 789 N N . VAL A 1 97 ? 0.765 1.526 -1.280 1.00 95.31 97 VAL A N 1
ATOM 790 C CA . VAL A 1 97 ? -0.498 0.832 -1.045 1.00 95.31 97 VAL A CA 1
ATOM 791 C C . VAL A 1 97 ? -1.512 1.851 -0.570 1.00 95.31 97 VAL A C 1
ATOM 793 O O . VAL A 1 97 ? -1.261 2.570 0.398 1.00 95.31 97 VAL A O 1
ATOM 796 N N . ARG A 1 98 ? -2.665 1.888 -1.227 1.00 94.31 98 ARG A N 1
ATOM 797 C CA . ARG A 1 98 ? -3.823 2.668 -0.805 1.00 94.31 98 ARG A CA 1
ATOM 798 C C . ARG A 1 98 ? -4.987 1.733 -0.521 1.00 94.31 98 ARG A C 1
ATOM 800 O O . ARG A 1 98 ? -5.184 0.767 -1.254 1.00 94.31 98 ARG A O 1
ATOM 807 N N . TYR A 1 99 ? -5.754 2.039 0.516 1.00 94.81 99 TYR A N 1
ATOM 808 C CA . TYR A 1 99 ? -7.013 1.361 0.809 1.00 94.81 99 TYR A CA 1
ATOM 809 C C . TYR A 1 99 ? -8.094 2.408 1.077 1.00 94.81 99 TYR A C 1
ATOM 811 O O . TYR A 1 99 ? -8.002 3.187 2.032 1.00 94.81 99 TYR A O 1
ATOM 819 N N . GLU A 1 100 ? -9.083 2.466 0.188 1.00 91.12 100 GLU A N 1
ATOM 820 C CA . GLU A 1 100 ? -10.099 3.524 0.156 1.00 91.12 100 GLU A CA 1
ATOM 821 C C . GLU A 1 100 ? -11.305 3.175 1.037 1.00 91.12 100 GLU A C 1
ATOM 823 O O . GLU A 1 100 ? -12.378 2.799 0.564 1.00 91.12 100 GLU A O 1
ATOM 828 N N . ASP A 1 101 ? -11.118 3.295 2.352 1.00 92.50 101 ASP A N 1
ATOM 829 C CA . ASP A 1 101 ? -12.207 3.239 3.326 1.00 92.50 101 ASP A CA 1
ATOM 830 C C . ASP A 1 101 ? -11.932 4.187 4.501 1.00 92.50 101 ASP A C 1
ATOM 832 O O . ASP A 1 101 ? -11.057 3.944 5.340 1.00 92.50 101 ASP A O 1
ATOM 836 N N . TYR A 1 102 ? -12.702 5.274 4.575 1.00 90.94 102 TYR A N 1
ATOM 837 C CA . TYR A 1 102 ? -12.554 6.277 5.630 1.00 90.94 102 TYR A CA 1
ATOM 838 C C . TYR A 1 102 ? -12.815 5.700 7.030 1.00 90.94 102 TYR A C 1
ATOM 840 O O . TYR A 1 102 ? -12.269 6.204 8.007 1.00 90.94 102 TYR A O 1
ATOM 848 N N . ARG A 1 103 ? -13.613 4.628 7.153 1.00 92.75 103 ARG A N 1
ATOM 849 C CA . ARG A 1 103 ? -13.923 4.011 8.452 1.00 92.75 103 ARG A CA 1
ATOM 850 C C . ARG A 1 103 ? -12.692 3.322 9.020 1.00 92.75 103 ARG A C 1
ATOM 852 O O . ARG A 1 103 ? -12.376 3.531 10.184 1.00 92.75 103 ARG A O 1
ATOM 859 N N . ILE A 1 104 ? -11.950 2.595 8.180 1.00 92.00 104 ILE A N 1
ATOM 860 C CA . ILE A 1 104 ? -10.670 1.983 8.568 1.00 92.00 104 ILE A CA 1
ATOM 861 C C . ILE A 1 104 ? -9.656 3.061 8.960 1.00 92.00 104 ILE A C 1
ATOM 863 O O . ILE A 1 104 ? -8.958 2.914 9.963 1.00 92.00 104 ILE A O 1
ATOM 867 N N . GLN A 1 105 ? -9.606 4.172 8.218 1.00 89.69 105 GLN A N 1
ATOM 868 C CA . GLN A 1 105 ? -8.743 5.304 8.559 1.00 89.69 105 GLN A CA 1
ATOM 869 C C . GLN A 1 105 ? -9.094 5.905 9.930 1.00 89.69 105 GLN A C 1
ATOM 871 O O . GLN A 1 105 ? -8.194 6.123 10.739 1.00 89.69 105 GLN A O 1
ATOM 876 N N . LEU A 1 106 ? -10.381 6.136 10.213 1.00 90.25 106 LEU A N 1
ATOM 877 C CA . LEU A 1 106 ? -10.842 6.639 11.511 1.00 90.25 106 LEU A CA 1
ATOM 878 C C . LEU A 1 106 ? -10.550 5.653 12.648 1.00 90.25 106 LEU A C 1
ATOM 880 O O . LEU A 1 106 ? -10.093 6.073 13.708 1.00 90.25 106 LEU A O 1
ATOM 884 N N . SER A 1 107 ? -10.751 4.351 12.432 1.00 92.00 107 SER A N 1
ATOM 885 C CA . SER A 1 107 ? -10.412 3.324 13.423 1.00 92.00 107 SER A CA 1
ATOM 886 C C . SER A 1 107 ? -8.918 3.315 13.745 1.00 92.00 107 SER A C 1
ATOM 888 O O . SER A 1 107 ? -8.546 3.304 14.916 1.00 92.00 107 SER A O 1
ATOM 890 N N . LEU A 1 108 ? -8.054 3.372 12.727 1.00 89.56 108 LEU A N 1
ATOM 891 C CA . LEU A 1 108 ? -6.603 3.450 12.919 1.00 89.56 108 LEU A CA 1
ATOM 892 C C . LEU A 1 108 ? -6.181 4.736 13.633 1.00 89.56 108 LEU A C 1
ATOM 894 O O . LEU A 1 108 ? -5.307 4.679 14.497 1.00 89.56 108 LEU A O 1
ATOM 898 N N . LEU A 1 109 ? -6.810 5.871 13.312 1.00 87.50 109 LEU A N 1
ATOM 899 C CA . LEU A 1 109 ? -6.569 7.135 14.005 1.00 87.50 109 LEU A CA 1
ATOM 900 C C . LEU A 1 109 ? -6.956 7.035 15.485 1.00 87.50 109 LEU A C 1
ATOM 902 O O . LEU A 1 109 ? -6.154 7.397 16.338 1.00 87.50 109 LEU A O 1
ATOM 906 N N . GLY A 1 110 ? -8.127 6.474 15.795 1.00 89.56 110 GLY A N 1
ATOM 907 C CA . GLY A 1 110 ? -8.566 6.251 17.174 1.00 89.56 110 GLY A CA 1
ATOM 908 C C . GLY A 1 110 ? -7.620 5.332 17.951 1.00 89.56 110 GLY A C 1
ATOM 909 O O . GLY A 1 110 ? -7.229 5.662 19.067 1.00 89.56 110 GLY A O 1
ATOM 910 N N . ILE A 1 111 ? -7.176 4.223 17.345 1.00 89.62 111 ILE A N 1
ATOM 911 C CA . ILE A 1 111 ? -6.177 3.320 17.945 1.00 89.62 111 ILE A CA 1
ATOM 912 C C . ILE A 1 111 ? -4.870 4.067 18.210 1.00 89.62 111 ILE A C 1
ATOM 914 O O . ILE A 1 111 ? -4.312 3.954 19.300 1.00 89.62 111 ILE A O 1
ATOM 918 N N . TYR A 1 112 ? -4.386 4.833 17.230 1.00 86.94 112 TYR A N 1
ATOM 919 C CA . TYR A 1 112 ? -3.175 5.633 17.370 1.00 86.94 112 TYR A CA 1
ATOM 920 C C . TYR A 1 112 ? -3.307 6.643 18.512 1.00 86.94 112 TYR A C 1
ATOM 922 O O . TYR A 1 112 ? -2.449 6.668 19.388 1.00 86.94 112 TYR A O 1
ATOM 930 N N . GLU A 1 113 ? -4.392 7.418 18.554 1.00 86.56 113 GLU A N 1
ATOM 931 C CA . GLU A 1 113 ? -4.657 8.396 19.611 1.00 86.56 113 GLU A CA 1
ATOM 932 C C . GLU A 1 113 ? -4.743 7.746 20.996 1.00 86.56 113 GLU A C 1
ATOM 934 O O . GLU A 1 113 ? -4.145 8.245 21.951 1.00 86.56 113 GLU A O 1
ATOM 939 N N . SER A 1 114 ? -5.457 6.626 21.124 1.00 88.56 114 SER A N 1
ATOM 940 C CA . SER A 1 114 ? -5.541 5.872 22.377 1.00 88.56 114 SER A CA 1
ATOM 941 C C . SER A 1 114 ? -4.186 5.313 22.796 1.00 88.56 114 SER A C 1
ATOM 943 O O . SER A 1 114 ? -3.862 5.346 23.980 1.00 88.56 114 SER A O 1
ATOM 945 N N . PHE A 1 115 ? -3.389 4.827 21.843 1.00 87.50 115 PHE A N 1
ATOM 946 C CA . PHE A 1 115 ? -2.057 4.301 22.108 1.00 87.50 115 PHE A CA 1
ATOM 947 C C . PHE A 1 115 ? -1.112 5.411 22.570 1.00 87.50 115 PHE A C 1
ATOM 949 O O . PHE A 1 115 ? -0.522 5.291 23.637 1.00 87.50 115 PHE A O 1
ATOM 956 N N . ILE A 1 116 ? -0.997 6.524 21.834 1.00 86.62 116 ILE A N 1
ATOM 957 C CA . ILE A 1 116 ? -0.078 7.610 22.212 1.00 86.62 116 ILE A CA 1
ATOM 958 C C . ILE A 1 116 ? -0.450 8.233 23.557 1.00 86.62 116 ILE A C 1
ATOM 960 O O . ILE A 1 116 ? 0.450 8.557 24.322 1.00 86.62 116 ILE A O 1
ATOM 964 N N . LYS A 1 117 ? -1.745 8.342 23.891 1.00 87.12 117 LYS A N 1
ATOM 965 C CA . LYS A 1 117 ? -2.202 8.870 25.187 1.00 87.12 117 LYS A CA 1
ATOM 966 C C . LYS A 1 117 ? -1.729 8.024 26.372 1.00 87.12 117 LYS A C 1
ATOM 968 O O . LYS A 1 117 ? -1.570 8.572 27.452 1.00 87.12 117 LYS A O 1
ATOM 973 N N . GLN A 1 118 ? -1.470 6.727 26.184 1.00 86.81 118 GLN A N 1
ATOM 974 C CA . GLN A 1 118 ? -0.911 5.869 27.241 1.00 86.81 118 GLN A CA 1
ATOM 975 C C . GLN A 1 118 ? 0.567 6.161 27.524 1.00 86.81 118 GLN A C 1
ATOM 977 O O . GLN A 1 118 ? 1.041 5.894 28.623 1.00 86.81 118 GLN A O 1
ATOM 982 N N . PHE A 1 119 ? 1.295 6.693 26.540 1.00 84.25 119 PHE A N 1
ATOM 983 C CA . PHE A 1 119 ? 2.719 7.024 26.659 1.00 84.25 119 PHE A CA 1
ATOM 984 C C . PHE A 1 119 ? 2.972 8.530 26.784 1.00 84.25 119 PHE A C 1
ATOM 986 O O . PHE A 1 119 ? 4.098 8.942 27.054 1.00 84.25 119 PHE A O 1
ATOM 993 N N . TYR A 1 120 ? 1.944 9.353 26.575 1.00 80.00 120 TYR A N 1
ATOM 994 C CA . TYR A 1 120 ? 2.010 10.791 26.764 1.00 80.00 120 TYR A CA 1
ATOM 995 C C . TYR A 1 120 ? 1.938 11.109 28.257 1.00 80.00 120 TYR A C 1
ATOM 997 O O . TYR A 1 120 ? 0.897 10.943 28.890 1.00 80.00 120 TYR A O 1
ATOM 1005 N N . ILE A 1 121 ? 3.052 11.580 28.809 1.00 74.69 121 ILE A N 1
ATOM 1006 C CA . ILE A 1 121 ? 3.098 12.188 30.136 1.00 74.69 121 ILE A CA 1
ATOM 1007 C C . ILE A 1 121 ? 2.910 13.693 29.910 1.00 74.69 121 ILE A C 1
ATOM 1009 O O . ILE A 1 121 ? 3.772 14.293 29.266 1.00 74.69 121 ILE A O 1
ATOM 1013 N N . PRO A 1 122 ? 1.803 14.310 30.359 1.00 71.56 122 PRO A N 1
ATOM 1014 C CA . PRO A 1 122 ? 1.666 15.756 30.271 1.00 71.56 122 PRO A CA 1
ATOM 1015 C C . PRO A 1 122 ? 2.762 16.415 31.115 1.00 71.56 122 PRO A C 1
ATOM 1017 O O . PRO A 1 122 ? 2.954 16.043 32.273 1.00 71.56 122 PRO A O 1
ATOM 1020 N N . GLU A 1 123 ? 3.496 17.363 30.529 1.00 66.38 123 GLU A N 1
ATOM 1021 C CA . GLU A 1 123 ? 4.378 18.239 31.302 1.00 66.38 123 GLU A CA 1
ATOM 1022 C C . GLU A 1 123 ? 3.511 19.067 32.263 1.00 66.38 123 GLU A C 1
ATOM 1024 O O . GLU A 1 123 ? 2.476 19.606 31.859 1.00 66.38 123 GLU A O 1
ATOM 1029 N N . VAL A 1 124 ? 3.900 19.065 33.543 1.00 55.50 124 VAL A N 1
ATOM 1030 C CA . VAL A 1 124 ? 3.262 19.814 34.640 1.00 55.50 124 VAL A CA 1
ATOM 1031 C C . VAL A 1 124 ? 3.525 21.304 34.481 1.00 55.50 124 VAL A C 1
ATOM 1033 O O . VAL A 1 124 ? 4.700 21.653 34.229 1.00 55.50 124 VAL A O 1
#

Solvent-accessible surface area (backbone atoms only — not comparable to full-atom values): 7432 Å² total; per-residue (Å²): 136,83,80,75,64,90,69,38,54,76,84,87,39,60,22,42,41,50,74,46,61,52,67,67,59,51,43,50,52,53,52,48,48,62,72,74,41,95,73,66,78,83,43,44,36,36,40,41,40,35,46,70,89,54,63,64,68,59,39,50,48,54,52,21,63,73,62,73,41,66,66,88,35,50,50,86,62,48,75,38,76,82,71,90,75,92,75,69,81,90,67,68,34,34,44,29,46,31,37,68,38,46,66,61,39,52,51,52,49,52,52,48,55,58,52,48,56,74,72,57,74,80,85,129

pLDDT: mean 88.3, std 11.85, range [43.25, 98.38]

Foldseek 3Di:
DDPPQVPADPPVAQWDKDKDQDLVVVLVVLVVLVVVDDADLVQKAKEFEEEPPDDPVVLLVVSCVSNVHDSVRYDDYHYDHDDDDDDDPPRSTMIMIIGRHNVSVVVVVVVVVVVVVVVDDDDD

Nearest PDB structures (foldseek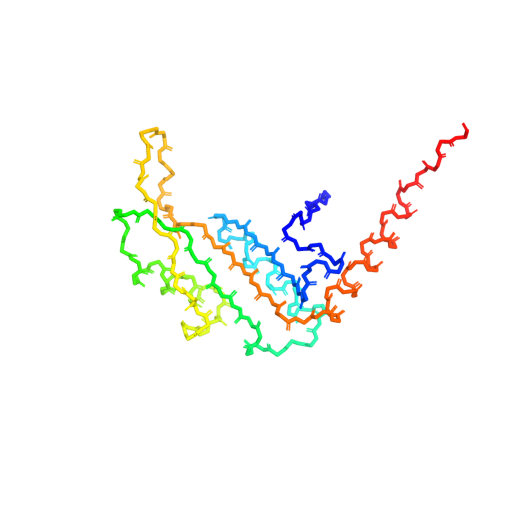):
  2i6r-assembly1_A  TM=4.752E-01  e=1.832E+00  Escherichia coli O157:H7
  2i6r-assembly2_C  TM=4.016E-01  e=1.832E+00  Escherichia coli O157:H7
  2i6r-assembly2_D  TM=3.990E-01  e=2.389E+00  Escherichia coli O157:H7
  2i6r-assembly1_B  TM=4.747E-01  e=4.063E+00  Escherichia coli O157:H7
  5vk4-assembly1_B  TM=3.899E-01  e=4.342E+00  Neisseria gonorrhoeae

Sequence (124 aa):
MLYGCEGSKYPATSGISFANSDPYLIVTFISLLRKSFDLDESKFYIHLQVHSTHDYLEIRKFWSDILNISEKRFIKPTTRIPRGGKHRKNYMGTCTVRYEDYRIQLSLLGIYESFIKQFYIPEV

Radius of gyration: 16.53 Å; Cα contacts (8 Å, |Δi|>4): 150; chains: 1; bounding box: 38×32×52 Å